Protein AF-A0A8T0G1U6-F1 (afdb_monomer)

Radius of gyration: 29.83 Å; Cα contacts (8 Å, |Δi|>4): 56; chains: 1; bounding box: 59×22×73 Å

Secondary structure (DSSP, 8-state):
--------HHHHHHHHHHTT----TT--HHHHHHHHHHSTT--HHHHHHHHHHHHHHHHHHHHHHHHHHHHHHHHHHHHHHHHHHHHHHHHHHHHHHTTS-----HHHHHHHHHHHHHHHHTT-

pLDDT: mean 72.01, std 13.54, range [44.84, 90.69]

Mean predicted aligned error: 16.25 Å

Organism: Argiope bruennichi (NCBI:txid94029)

Sequence (124 aa):
MAFSAKGFKSDLIALATEMGEEPKSDTAGKGLKSLIAGSQAYEEEFVKTLLGVIISTRKEEKQEKDSKLQMEARKRGMEFELEKKKIEEGMASFNASSAGGGQFPINLQCEIFKCMSEIRRQRM

Foldseek 3Di:
DFQDDDDDPVLLCVLCVVLVHHDDPPQDPRRSRVSQVPDPPNDNVVSNVSSVVSVVVVVVVVVVVVVVVVVVVVVVVVVVVVVVVVLVVVVVVVVVCVVPDDDDPPVVVVVSVVVVVVVVVVVD

Solvent-accessible surface area (backbone atoms only — not comparable to full-atom values): 7282 Å² total; per-residue (Å²): 124,83,60,84,79,91,72,55,64,68,52,47,42,54,46,27,44,74,72,73,40,87,66,59,91,83,56,49,66,69,54,45,34,51,52,47,46,66,40,93,83,61,43,73,68,57,53,52,51,51,45,50,48,55,57,47,52,57,50,49,56,52,50,50,54,52,52,49,54,51,50,52,52,50,50,56,53,51,52,52,53,53,52,50,47,53,49,51,51,54,48,51,54,46,62,67,40,64,84,52,92,73,88,73,65,69,67,63,58,52,51,54,54,52,51,54,51,53,57,56,60,76,74,112

Structure (mmCIF, N/CA/C/O backbone):
data_AF-A0A8T0G1U6-F1
#
_entry.id   AF-A0A8T0G1U6-F1
#
loop_
_atom_site.group_PDB
_atom_site.id
_atom_site.type_symbol
_atom_site.label_atom_id
_atom_site.label_alt_id
_atom_site.label_comp_id
_atom_site.label_asym_id
_atom_si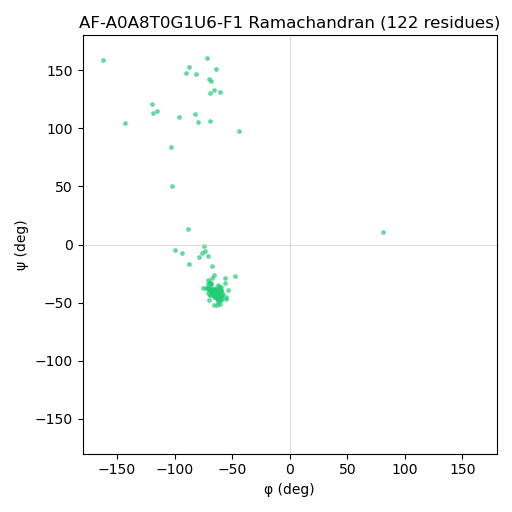te.label_entity_id
_atom_site.label_seq_id
_atom_site.pdbx_PDB_ins_code
_atom_site.Cartn_x
_atom_site.Cartn_y
_atom_site.Cartn_z
_atom_site.occupancy
_atom_site.B_iso_or_equiv
_atom_site.auth_seq_id
_atom_site.auth_comp_id
_atom_site.auth_asym_id
_atom_site.auth_atom_id
_atom_site.pdbx_PDB_model_num
ATOM 1 N N . MET A 1 1 ? -16.030 -3.444 22.684 1.00 63.12 1 MET A N 1
ATOM 2 C CA . MET A 1 1 ? -15.968 -4.186 21.403 1.00 63.12 1 MET A CA 1
ATOM 3 C C . MET A 1 1 ? -14.506 -4.448 21.065 1.00 63.12 1 MET A C 1
ATOM 5 O O . MET A 1 1 ? -13.670 -3.662 21.492 1.00 63.12 1 MET A O 1
ATOM 9 N N . ALA A 1 2 ? -14.173 -5.551 20.391 1.00 66.19 2 ALA A N 1
ATOM 10 C CA . ALA A 1 2 ? -12.783 -5.905 20.088 1.00 66.19 2 ALA A CA 1
ATOM 11 C C . ALA A 1 2 ? -12.562 -5.976 18.572 1.00 66.19 2 ALA A C 1
ATOM 13 O O . ALA A 1 2 ? -13.092 -6.858 17.905 1.00 66.19 2 ALA A O 1
ATOM 14 N N . PHE A 1 3 ? -11.760 -5.056 18.035 1.00 73.69 3 PHE A N 1
ATOM 15 C CA . PHE A 1 3 ? -11.411 -5.012 16.617 1.00 73.69 3 PHE A CA 1
ATOM 16 C C . PHE A 1 3 ? -10.308 -6.034 16.294 1.00 73.69 3 PHE A C 1
ATOM 18 O O . PHE A 1 3 ? -9.131 -5.847 16.624 1.00 73.69 3 PHE A O 1
ATOM 25 N N . SER A 1 4 ? -10.677 -7.144 15.646 1.00 70.19 4 SER A N 1
ATOM 26 C CA . SER A 1 4 ? -9.756 -8.231 15.286 1.00 70.19 4 SER A CA 1
ATOM 27 C C . SER A 1 4 ? -9.350 -8.205 13.808 1.00 70.19 4 SER A C 1
ATOM 29 O O . SER A 1 4 ? -9.418 -9.221 13.119 1.00 70.19 4 SER A O 1
ATOM 31 N N . ALA A 1 5 ? -8.906 -7.063 13.285 1.00 70.94 5 ALA A N 1
ATOM 32 C CA . ALA A 1 5 ? -8.427 -7.022 11.906 1.00 70.94 5 ALA A CA 1
ATOM 33 C C . ALA A 1 5 ? -6.975 -7.513 11.749 1.00 70.94 5 ALA A C 1
ATOM 35 O O . ALA A 1 5 ? -6.123 -7.331 12.634 1.00 70.94 5 ALA A O 1
ATOM 36 N N . LYS A 1 6 ? -6.698 -8.147 10.602 1.00 72.81 6 LYS A N 1
ATOM 37 C CA . LYS A 1 6 ? -5.360 -8.558 10.152 1.00 72.81 6 LYS A CA 1
ATOM 38 C C . LYS A 1 6 ? -4.804 -7.478 9.215 1.00 72.81 6 LYS A C 1
ATOM 40 O O . LYS A 1 6 ? -5.284 -7.335 8.100 1.00 72.81 6 LYS A O 1
ATOM 45 N N . GLY A 1 7 ? -3.796 -6.737 9.669 1.00 73.38 7 GLY A N 1
ATOM 46 C CA . GLY A 1 7 ? -3.108 -5.688 8.908 1.00 73.38 7 GLY A CA 1
ATOM 47 C C . GLY A 1 7 ? -1.760 -5.354 9.548 1.00 73.38 7 GLY A C 1
ATOM 48 O O . GLY A 1 7 ? -1.544 -5.669 10.724 1.00 73.38 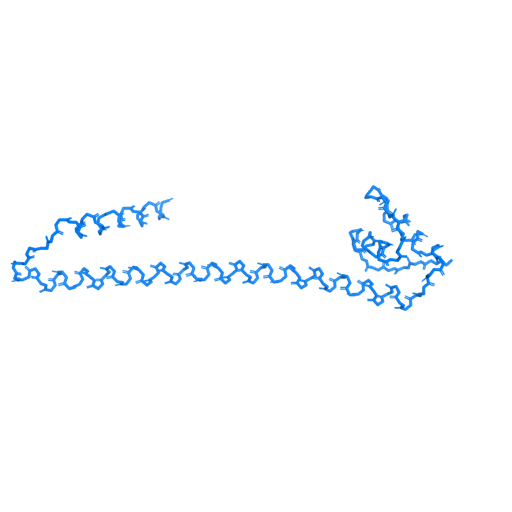7 GLY A O 1
ATOM 49 N N . PHE A 1 8 ? -0.836 -4.760 8.787 1.00 82.00 8 PHE A N 1
ATOM 50 C CA . PHE A 1 8 ? 0.442 -4.301 9.339 1.00 82.00 8 PHE A CA 1
ATOM 51 C C . PHE A 1 8 ? 0.237 -3.061 10.218 1.00 82.00 8 PHE A C 1
ATOM 53 O O . PHE A 1 8 ? -0.760 -2.353 10.087 1.00 82.00 8 PHE A O 1
ATOM 60 N N . LYS A 1 9 ? 1.196 -2.759 11.107 1.00 87.56 9 LYS A N 1
ATOM 61 C CA . LYS A 1 9 ? 1.140 -1.564 11.971 1.00 87.56 9 LYS A CA 1
ATOM 62 C C . LYS A 1 9 ? 0.926 -0.279 11.155 1.00 87.56 9 LYS A C 1
ATOM 64 O O . LYS A 1 9 ? 0.140 0.559 11.571 1.00 87.56 9 LYS A O 1
ATOM 69 N N . SER A 1 10 ? 1.566 -0.162 9.990 1.00 85.44 10 SER A N 1
ATOM 70 C CA . SER A 1 10 ? 1.376 0.960 9.061 1.00 85.44 10 SER A CA 1
ATOM 71 C C . SER A 1 10 ? -0.066 1.091 8.568 1.00 85.44 10 SER A C 1
ATOM 73 O O . SER A 1 10 ? -0.577 2.199 8.481 1.00 85.44 10 SER A O 1
ATOM 75 N N . ASP A 1 11 ? -0.729 -0.034 8.290 1.00 89.56 11 ASP A N 1
ATOM 76 C CA . ASP A 1 11 ? -2.100 -0.053 7.765 1.00 89.56 11 ASP A CA 1
ATOM 77 C C . ASP A 1 11 ? -3.091 0.369 8.847 1.00 89.56 11 ASP A C 1
ATOM 79 O O . ASP A 1 11 ? -4.047 1.079 8.573 1.00 89.56 11 ASP A O 1
ATOM 83 N N . LEU A 1 12 ? -2.835 -0.037 10.095 1.00 89.88 12 LEU A N 1
ATOM 84 C CA . LEU A 1 12 ? -3.635 0.369 11.249 1.00 89.88 12 LEU A CA 1
ATOM 85 C C . LEU A 1 12 ? -3.454 1.853 11.594 1.00 89.88 12 LEU A C 1
ATOM 87 O O . LEU A 1 12 ? -4.400 2.474 12.062 1.00 89.88 12 LEU A O 1
ATOM 91 N N . ILE A 1 13 ? -2.259 2.412 11.374 1.00 90.19 13 ILE A N 1
ATOM 92 C CA . ILE A 1 13 ? -2.012 3.855 11.511 1.00 90.19 13 ILE A CA 1
ATOM 93 C C . ILE A 1 13 ? -2.810 4.608 10.446 1.00 90.19 13 ILE A C 1
ATOM 95 O O . ILE A 1 13 ? -3.593 5.477 10.799 1.00 90.19 13 ILE A O 1
ATOM 99 N N . ALA A 1 14 ? -2.677 4.224 9.173 1.00 90.00 14 ALA A N 1
ATOM 100 C CA . ALA A 1 14 ? -3.421 4.848 8.079 1.00 90.00 14 ALA A CA 1
ATOM 101 C C . ALA A 1 14 ? -4.940 4.761 8.293 1.00 90.00 14 ALA A C 1
ATOM 103 O O . ALA A 1 14 ? -5.642 5.750 8.131 1.00 90.00 14 ALA A O 1
ATOM 104 N N . LEU A 1 15 ? -5.435 3.603 8.738 1.00 90.69 15 LEU A N 1
ATOM 105 C CA . LEU A 1 15 ? -6.848 3.398 9.043 1.00 90.69 15 LEU A CA 1
ATOM 106 C C . LEU A 1 15 ? -7.346 4.323 10.159 1.00 90.69 15 LEU A C 1
ATOM 108 O O . LEU A 1 15 ? -8.426 4.886 10.041 1.00 90.69 15 LEU A O 1
ATOM 112 N N . ALA A 1 16 ? -6.580 4.479 11.241 1.00 89.81 16 ALA A N 1
ATOM 113 C CA . ALA A 1 16 ? -6.940 5.394 12.320 1.00 89.81 16 ALA A CA 1
ATOM 114 C C . ALA A 1 16 ? -6.917 6.861 11.850 1.00 89.81 16 ALA A C 1
ATOM 116 O O . ALA A 1 16 ? -7.849 7.594 12.160 1.00 89.81 16 ALA A O 1
ATOM 117 N N . THR A 1 17 ? -5.931 7.254 11.039 1.00 89.88 17 THR A N 1
ATOM 118 C CA . THR A 1 17 ? -5.887 8.584 10.409 1.00 89.88 17 THR A CA 1
ATOM 119 C C . THR A 1 17 ? -7.105 8.851 9.526 1.00 89.88 17 THR A C 1
ATOM 121 O O . THR A 1 17 ? -7.707 9.914 9.628 1.00 89.88 17 THR A O 1
ATOM 124 N N . GLU A 1 18 ? -7.516 7.882 8.710 1.00 88.94 18 GLU A N 1
ATOM 125 C CA . GLU A 1 18 ? -8.691 8.004 7.837 1.00 88.94 18 GLU A CA 1
ATOM 126 C C . GLU A 1 18 ? -10.008 8.080 8.630 1.00 88.94 18 GLU A C 1
ATOM 128 O O . GLU A 1 18 ? -10.962 8.730 8.217 1.00 88.94 18 GLU A O 1
ATOM 133 N N . MET A 1 19 ? -10.047 7.462 9.814 1.00 87.06 19 MET A N 1
ATOM 134 C CA . MET A 1 19 ? -11.163 7.573 10.762 1.00 87.06 19 MET A CA 1
ATOM 135 C C . MET A 1 19 ? -11.201 8.925 11.500 1.00 87.06 19 MET A C 1
ATOM 137 O O . MET A 1 19 ? -12.097 9.145 12.313 1.00 87.06 19 MET A O 1
ATOM 141 N N . GLY A 1 20 ? -10.241 9.822 11.248 1.00 84.56 20 GLY A N 1
ATOM 142 C CA . GLY A 1 20 ? -10.124 11.115 11.928 1.00 84.56 20 GLY A CA 1
ATOM 143 C C . GLY A 1 20 ? -9.449 11.045 13.300 1.00 84.56 20 GLY A C 1
ATOM 144 O O . GLY A 1 20 ? -9.464 12.026 14.039 1.00 84.56 20 GLY A O 1
ATOM 145 N N . GLU A 1 21 ? -8.850 9.908 13.650 1.00 85.75 21 GLU A N 1
ATOM 146 C CA . GLU A 1 21 ? -8.031 9.769 14.850 1.00 85.75 21 GLU A CA 1
ATOM 147 C C . GLU A 1 21 ? -6.567 10.101 14.522 1.00 85.75 21 GLU A C 1
ATOM 149 O O . GLU A 1 21 ? -6.076 9.796 13.437 1.00 85.75 21 GLU A O 1
ATOM 154 N N . GLU A 1 22 ? -5.816 10.663 15.468 1.00 83.19 22 GLU A N 1
ATOM 155 C CA . GLU A 1 22 ? -4.381 10.936 15.292 1.00 83.19 22 GLU A CA 1
ATOM 156 C C . GLU A 1 22 ? -3.523 9.893 16.035 1.00 83.19 22 GLU A C 1
ATOM 158 O O . GLU A 1 22 ? -3.086 10.112 17.173 1.00 83.19 22 GLU A O 1
ATOM 163 N N . PRO A 1 23 ? -3.255 8.714 15.437 1.00 82.38 23 PRO A N 1
ATOM 164 C CA . PRO A 1 23 ? -2.381 7.723 16.042 1.00 82.38 23 PRO A CA 1
ATOM 165 C C . PRO A 1 23 ? -0.929 8.211 16.048 1.00 82.38 23 PRO A C 1
ATOM 167 O O . PRO A 1 23 ? -0.350 8.547 15.016 1.00 82.38 23 PRO A O 1
ATOM 170 N N . LYS A 1 24 ? -0.267 8.138 17.205 1.00 81.88 24 LYS A N 1
ATOM 171 C CA . LYS A 1 24 ? 1.189 8.339 17.264 1.00 81.88 24 LYS A CA 1
ATOM 172 C C . LYS A 1 24 ? 1.902 7.173 16.580 1.00 81.88 24 LYS A C 1
ATOM 174 O O . LYS A 1 24 ? 1.535 6.015 16.805 1.00 81.88 24 LYS A O 1
ATOM 179 N N . SER A 1 25 ? 2.971 7.452 15.837 1.00 77.19 25 SER A N 1
ATOM 180 C CA . SER A 1 25 ? 3.817 6.441 15.177 1.00 77.19 25 SER A CA 1
ATOM 181 C C . SER A 1 25 ? 4.392 5.403 16.150 1.00 77.19 25 SER A C 1
ATOM 183 O O . SER A 1 25 ? 4.588 4.242 15.784 1.00 77.19 25 SER A O 1
ATOM 185 N N . ASP A 1 26 ? 4.596 5.780 17.414 1.00 83.44 26 ASP A N 1
ATOM 186 C CA . ASP A 1 26 ? 5.086 4.896 18.479 1.00 83.44 26 ASP A CA 1
ATOM 187 C C . ASP A 1 26 ? 4.016 3.973 19.077 1.00 83.44 26 ASP A C 1
ATOM 189 O O . ASP A 1 26 ? 4.342 3.009 19.770 1.00 83.44 26 ASP A O 1
ATOM 193 N N . THR A 1 27 ? 2.736 4.190 18.766 1.00 84.56 27 THR A N 1
ATOM 194 C CA . THR A 1 27 ? 1.638 3.409 19.347 1.00 84.56 27 THR A CA 1
ATOM 195 C C . THR A 1 27 ? 1.786 1.925 19.005 1.00 84.56 27 THR A C 1
ATOM 197 O O . THR A 1 27 ? 2.021 1.537 17.855 1.00 84.56 27 THR A O 1
ATOM 200 N N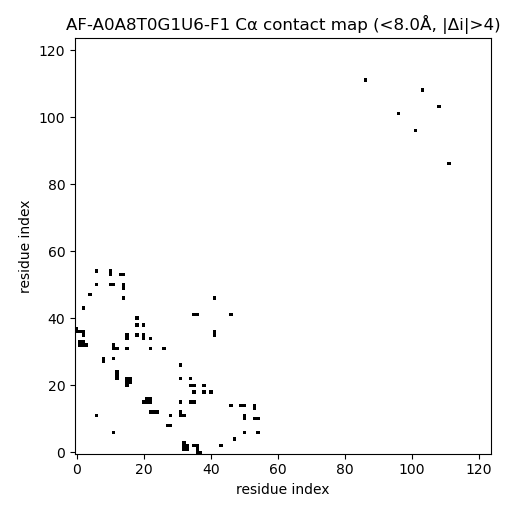 . ALA A 1 28 ? 1.669 1.057 20.011 1.00 86.50 28 ALA A N 1
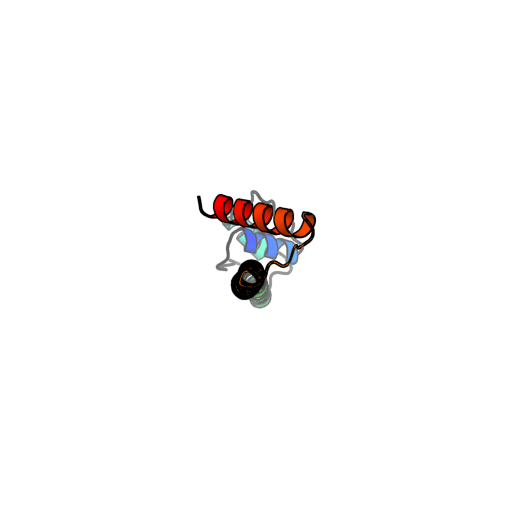ATOM 201 C CA . ALA A 1 28 ? 1.718 -0.385 19.803 1.00 86.50 28 ALA A CA 1
ATOM 202 C C . ALA A 1 28 ? 0.532 -0.856 18.945 1.00 86.50 28 ALA A C 1
ATOM 204 O O . ALA A 1 28 ? -0.565 -0.308 19.037 1.00 86.50 28 ALA A O 1
ATOM 205 N N . GLY A 1 29 ? 0.700 -1.940 18.180 1.00 84.19 29 GLY A N 1
ATOM 206 C CA . GLY A 1 29 ? -0.379 -2.477 17.335 1.00 84.19 29 GLY A CA 1
ATOM 207 C C . GLY A 1 29 ? -1.664 -2.808 18.108 1.00 84.19 29 GLY A C 1
ATOM 208 O O . GLY A 1 29 ? -2.759 -2.622 17.589 1.00 84.19 29 GLY A O 1
ATOM 209 N N . LYS A 1 30 ? -1.545 -3.235 19.373 1.00 85.06 30 LYS A N 1
ATOM 210 C CA . LYS A 1 30 ? -2.699 -3.418 20.270 1.00 85.06 30 LYS A CA 1
ATOM 211 C C . LYS A 1 30 ? -3.383 -2.089 20.614 1.00 85.06 30 LYS A C 1
ATOM 213 O O . LYS A 1 30 ? -4.603 -2.030 20.587 1.00 85.06 30 LYS A O 1
ATOM 218 N N . GLY A 1 31 ? -2.606 -1.038 20.880 1.00 87.81 31 GLY A N 1
ATOM 219 C CA . GLY A 1 31 ? -3.124 0.301 21.173 1.00 87.81 31 GLY A CA 1
ATOM 220 C C . GLY A 1 31 ? -3.872 0.910 19.989 1.00 87.81 31 GLY A C 1
ATOM 221 O O . GLY A 1 31 ? -4.952 1.448 20.178 1.00 87.81 31 GLY A O 1
ATOM 222 N N . LEU A 1 32 ? -3.365 0.725 18.764 1.00 89.19 32 LEU A N 1
ATOM 223 C CA . LEU A 1 32 ? -4.053 1.158 17.540 1.00 89.19 32 LEU A CA 1
ATOM 224 C C . LEU A 1 32 ? -5.410 0.466 17.367 1.00 89.19 32 LEU A C 1
ATOM 226 O O . LEU A 1 32 ? -6.401 1.110 17.048 1.00 89.19 32 LEU A O 1
ATOM 230 N N . LYS A 1 33 ? -5.479 -0.846 17.627 1.00 88.25 33 LYS A N 1
ATOM 231 C CA . LYS A 1 33 ? -6.746 -1.591 17.561 1.00 88.25 33 LYS A CA 1
ATOM 232 C C . LYS A 1 33 ? -7.755 -1.111 18.599 1.00 88.25 33 LYS A C 1
ATOM 234 O O . LYS A 1 33 ? -8.937 -1.032 18.286 1.00 88.25 33 LYS A O 1
ATOM 239 N N . SER A 1 34 ? -7.291 -0.790 19.805 1.00 88.38 34 SER A N 1
ATOM 240 C CA . SER A 1 34 ? -8.141 -0.219 20.851 1.00 88.38 34 SER A CA 1
ATOM 241 C C . SER A 1 34 ? -8.622 1.190 20.505 1.00 88.38 34 SER A C 1
ATOM 243 O O . SER A 1 34 ? -9.773 1.499 20.781 1.00 88.38 34 SER A O 1
ATOM 245 N N . LEU A 1 35 ? -7.772 2.012 19.881 1.00 89.12 35 LEU A N 1
ATOM 246 C CA . LEU A 1 35 ? -8.118 3.357 19.413 1.00 89.12 35 LEU A CA 1
ATOM 247 C C . LEU A 1 35 ? -9.248 3.295 18.376 1.00 89.12 35 LEU A C 1
ATOM 249 O O . LEU A 1 35 ? -10.292 3.905 18.558 1.00 89.12 35 LEU A O 1
ATOM 253 N N . ILE A 1 36 ? -9.079 2.457 17.349 1.00 88.81 36 ILE A N 1
ATOM 254 C CA . ILE A 1 36 ? -10.075 2.260 16.288 1.00 88.81 36 ILE A CA 1
ATOM 255 C C . ILE A 1 36 ? -11.392 1.729 16.868 1.00 88.81 36 ILE A C 1
ATOM 257 O O . ILE A 1 36 ? -12.452 2.266 16.571 1.00 88.81 36 ILE A O 1
ATOM 261 N N . ALA A 1 37 ? -11.333 0.705 17.728 1.00 87.25 37 ALA A N 1
ATOM 262 C CA . ALA A 1 37 ? -12.520 0.112 18.351 1.00 87.25 37 ALA A CA 1
ATOM 263 C C . ALA A 1 37 ? -13.235 1.038 19.351 1.00 87.25 37 ALA A C 1
ATOM 265 O O . ALA A 1 37 ? -14.371 0.756 19.731 1.00 87.25 37 ALA A O 1
ATOM 266 N N . GLY A 1 38 ? -12.544 2.073 19.835 1.00 86.19 38 GLY A N 1
ATOM 267 C CA . GLY A 1 38 ? -13.074 3.075 20.755 1.00 86.19 38 GLY A CA 1
ATOM 268 C C . GLY A 1 38 ? -13.629 4.318 20.062 1.00 86.19 38 GLY A C 1
ATOM 269 O O . GLY A 1 38 ? -14.216 5.155 20.743 1.00 86.19 38 GLY A O 1
ATOM 270 N N . SER A 1 39 ? -13.457 4.444 18.743 1.00 85.56 39 SER A N 1
ATOM 271 C CA . SER A 1 39 ? -13.939 5.598 17.988 1.00 85.56 39 SER A CA 1
ATOM 272 C C . SER A 1 39 ? -15.465 5.597 17.891 1.00 85.56 39 SER A C 1
ATOM 274 O O . SER A 1 39 ? -16.097 4.555 17.713 1.00 85.56 39 SER A O 1
ATOM 276 N N . GLN A 1 40 ? -16.074 6.780 17.971 1.00 82.50 40 GLN A N 1
ATOM 277 C CA . GLN A 1 40 ? -17.528 6.937 17.866 1.00 82.50 40 GLN A CA 1
ATOM 278 C C . GLN A 1 40 ? -18.055 6.559 16.471 1.00 82.50 40 GLN A C 1
ATOM 280 O O . GLN A 1 40 ? -19.202 6.141 16.340 1.00 82.50 40 GLN A O 1
ATOM 285 N N . ALA A 1 41 ? -17.206 6.668 15.447 1.00 80.38 41 ALA A N 1
ATOM 286 C CA . ALA A 1 41 ? -17.503 6.284 14.069 1.00 80.38 41 ALA A CA 1
ATOM 287 C C . ALA A 1 41 ? -17.177 4.805 13.768 1.00 80.38 41 ALA A C 1
ATOM 289 O O . ALA A 1 41 ? -17.108 4.408 12.606 1.00 80.38 41 ALA A O 1
ATOM 290 N N . TYR A 1 42 ? -16.933 3.979 14.792 1.00 84.88 42 TYR A N 1
ATOM 291 C CA . TYR A 1 42 ? -16.588 2.575 14.595 1.00 84.88 42 TYR A CA 1
ATOM 292 C C . TYR A 1 42 ? -17.781 1.767 14.068 1.00 84.88 42 TYR A C 1
ATOM 294 O O . TYR A 1 42 ? -18.691 1.398 14.812 1.00 84.88 42 TYR A O 1
ATOM 302 N N . GLU A 1 43 ? -17.722 1.421 12.785 1.00 86.06 43 GLU A N 1
ATOM 303 C CA . GLU A 1 43 ? -18.606 0.454 12.142 1.00 86.06 43 GLU A CA 1
ATOM 304 C C . GLU A 1 43 ? -17.773 -0.699 11.574 1.00 86.06 43 GLU A C 1
ATOM 306 O O . GLU A 1 43 ? -16.879 -0.506 10.753 1.00 86.06 43 GLU A O 1
ATOM 311 N N . GLU A 1 44 ? -18.047 -1.925 12.017 1.00 84.62 44 GLU A N 1
ATOM 312 C CA . GLU A 1 44 ? -17.164 -3.066 11.760 1.00 84.62 44 GLU A CA 1
ATOM 313 C C . GLU A 1 44 ? -16.957 -3.351 10.262 1.00 84.62 44 GLU A C 1
ATOM 315 O O . GLU A 1 44 ? -15.826 -3.574 9.825 1.00 84.62 44 GLU A O 1
ATOM 320 N N . GLU A 1 45 ? -18.027 -3.314 9.470 1.00 85.12 45 GLU A N 1
ATOM 321 C CA . GLU A 1 45 ? -17.971 -3.590 8.031 1.00 85.12 45 GLU A CA 1
ATOM 322 C C . GLU A 1 45 ? -17.301 -2.452 7.257 1.00 85.12 45 GLU A C 1
ATOM 324 O O . GLU A 1 45 ? -16.497 -2.705 6.355 1.00 85.12 45 GLU A O 1
ATOM 329 N N . PHE A 1 46 ? -17.540 -1.204 7.663 1.00 86.38 46 PHE A N 1
ATOM 330 C CA . PHE A 1 46 ? -16.858 -0.042 7.103 1.00 86.38 46 PHE A CA 1
ATOM 331 C C . PHE A 1 46 ? -15.352 -0.109 7.371 1.00 86.38 46 PHE A C 1
ATOM 333 O O . PHE A 1 46 ? -14.549 -0.028 6.444 1.00 86.38 46 PHE A O 1
ATOM 340 N N . VAL A 1 47 ? -14.955 -0.366 8.618 1.00 88.12 47 VAL A N 1
ATOM 341 C CA . VAL A 1 47 ? -13.546 -0.434 9.026 1.00 88.12 47 VAL A CA 1
ATOM 342 C C . VAL A 1 47 ? -12.823 -1.605 8.349 1.00 88.12 47 VAL A C 1
ATOM 344 O O . VAL A 1 47 ? -11.677 -1.458 7.916 1.00 88.12 47 VAL A O 1
ATOM 347 N N . LYS A 1 48 ? -13.471 -2.771 8.211 1.00 87.94 48 LYS A N 1
ATOM 348 C CA . LYS A 1 48 ? -12.919 -3.905 7.447 1.00 87.94 48 LYS A CA 1
ATOM 349 C C . LYS A 1 48 ? -12.731 -3.553 5.974 1.00 87.94 48 LYS A C 1
ATOM 351 O O . LYS A 1 48 ? -11.676 -3.856 5.416 1.00 87.94 48 LYS A O 1
ATOM 356 N N . THR A 1 49 ? -13.733 -2.923 5.363 1.00 88.44 49 THR A N 1
ATOM 357 C CA . THR A 1 49 ? -13.693 -2.512 3.953 1.00 88.44 49 THR A CA 1
ATOM 358 C C . THR A 1 49 ? -12.577 -1.500 3.724 1.00 88.44 49 THR A C 1
ATOM 360 O O . THR A 1 49 ? -11.737 -1.696 2.848 1.00 88.44 49 THR A O 1
ATOM 363 N N . LEU A 1 50 ? -12.497 -0.477 4.574 1.00 90.06 50 LEU A N 1
ATOM 364 C CA . LEU A 1 50 ? -11.495 0.578 4.503 1.00 90.06 50 LEU A CA 1
ATOM 365 C C . LEU A 1 50 ? -10.074 0.033 4.683 1.00 90.06 50 LEU A C 1
ATOM 367 O O . LEU A 1 50 ? -9.177 0.356 3.906 1.00 90.06 50 LEU A O 1
ATOM 371 N N . LEU A 1 51 ? -9.869 -0.883 5.635 1.00 90.38 51 LEU A N 1
ATOM 372 C CA . LEU A 1 51 ? -8.583 -1.563 5.787 1.00 90.38 51 LEU A CA 1
ATOM 373 C C . LEU A 1 51 ? -8.223 -2.395 4.548 1.00 90.38 51 LEU A C 1
ATOM 375 O O . LEU A 1 51 ? -7.057 -2.448 4.154 1.00 90.38 51 LEU A O 1
ATOM 379 N N . GLY A 1 52 ? -9.214 -3.044 3.932 1.00 87.88 52 GLY A N 1
ATOM 380 C CA . GLY A 1 52 ? -9.047 -3.779 2.680 1.00 87.88 52 GLY A CA 1
ATOM 381 C C . GLY A 1 52 ? -8.571 -2.882 1.538 1.00 87.88 52 GLY A C 1
ATOM 382 O O . GLY A 1 52 ? -7.643 -3.261 0.818 1.00 87.88 52 GLY A O 1
ATOM 383 N N . VAL A 1 53 ? -9.140 -1.679 1.421 1.00 88.69 53 VAL A N 1
ATOM 384 C CA . VAL A 1 53 ? -8.717 -0.661 0.447 1.00 88.69 53 VAL A CA 1
ATOM 385 C C . VAL A 1 53 ? -7.279 -0.227 0.722 1.00 88.69 53 VAL A C 1
ATOM 387 O O . VAL A 1 53 ? -6.439 -0.376 -0.158 1.00 88.69 53 VAL A O 1
ATOM 390 N N . ILE A 1 54 ? -6.946 0.173 1.955 1.00 89.00 54 ILE A N 1
ATOM 391 C CA . ILE A 1 54 ? -5.587 0.603 2.343 1.00 89.00 54 ILE A CA 1
ATOM 392 C C . ILE A 1 54 ? -4.539 -0.474 2.019 1.00 89.00 54 ILE A C 1
ATOM 394 O O . ILE A 1 54 ? -3.475 -0.195 1.458 1.00 89.00 54 ILE A O 1
ATOM 398 N N . ILE A 1 55 ? -4.837 -1.738 2.343 1.00 88.81 55 ILE A N 1
ATOM 399 C CA . ILE A 1 55 ? -3.945 -2.863 2.043 1.00 88.81 55 ILE A CA 1
ATOM 400 C C . ILE A 1 55 ? -3.778 -3.049 0.531 1.00 88.81 55 ILE A C 1
ATOM 402 O O . ILE A 1 55 ? -2.667 -3.370 0.095 1.00 88.81 55 ILE A O 1
ATOM 406 N N . SER A 1 56 ? -4.853 -2.884 -0.241 1.00 86.19 56 SER A N 1
ATOM 407 C CA . SER A 1 56 ? -4.859 -3.050 -1.699 1.00 86.19 56 SER A CA 1
ATOM 408 C C . SER A 1 56 ? -4.087 -1.931 -2.389 1.00 86.19 56 SER A C 1
ATOM 410 O O . SER A 1 56 ? -3.165 -2.232 -3.141 1.00 86.19 56 SER A O 1
ATOM 412 N N . THR A 1 57 ? -4.336 -0.670 -2.029 1.00 82.25 57 THR A N 1
ATOM 413 C CA . THR A 1 57 ? -3.606 0.496 -2.546 1.00 82.25 57 THR A CA 1
ATOM 414 C C . THR A 1 57 ? -2.103 0.356 -2.320 1.00 82.25 57 THR A C 1
ATOM 416 O O . THR A 1 57 ? -1.320 0.479 -3.255 1.00 82.25 57 THR A O 1
ATOM 419 N N . ARG A 1 58 ? -1.670 -0.032 -1.112 1.00 78.12 58 ARG A N 1
ATOM 420 C CA . ARG A 1 58 ? -0.240 -0.261 -0.838 1.00 78.12 58 ARG A CA 1
ATOM 421 C C . ARG A 1 58 ? 0.354 -1.397 -1.688 1.00 78.12 58 ARG A C 1
ATOM 423 O O . ARG A 1 58 ? 1.538 -1.365 -2.029 1.00 78.12 58 ARG A O 1
ATOM 430 N N . LYS A 1 59 ? -0.421 -2.447 -1.984 1.00 74.25 59 LYS A N 1
ATOM 431 C CA . LYS A 1 59 ? 0.037 -3.541 -2.861 1.00 74.25 59 LYS A CA 1
ATOM 432 C C . LYS A 1 59 ? 0.169 -3.069 -4.309 1.00 74.25 59 LYS A C 1
ATOM 434 O O . LYS A 1 59 ? 1.186 -3.375 -4.928 1.00 74.25 59 LYS A O 1
ATOM 439 N N . GLU A 1 60 ? -0.803 -2.312 -4.807 1.00 69.44 60 GLU A N 1
ATOM 440 C CA . GLU A 1 60 ? -0.787 -1.734 -6.154 1.00 69.44 60 GLU A CA 1
ATOM 441 C C . GLU A 1 60 ? 0.364 -0.744 -6.335 1.00 69.44 60 GLU A C 1
ATOM 443 O O . GLU A 1 60 ? 1.140 -0.898 -7.271 1.00 69.44 60 GLU A O 1
ATOM 448 N N . GLU A 1 61 ? 0.589 0.179 -5.394 1.00 64.31 61 GLU A N 1
ATOM 449 C CA . GLU A 1 61 ? 1.714 1.125 -5.462 1.00 64.31 61 GLU A CA 1
ATOM 450 C C . GLU A 1 61 ? 3.078 0.422 -5.507 1.00 64.31 61 GLU A C 1
ATOM 452 O O . GLU A 1 61 ? 4.016 0.871 -6.175 1.00 64.31 61 GLU A O 1
ATOM 457 N N . LYS A 1 62 ? 3.217 -0.696 -4.783 1.00 59.94 62 LYS A N 1
ATOM 458 C CA . LYS A 1 62 ? 4.446 -1.493 -4.807 1.00 59.94 62 LYS A CA 1
ATOM 459 C C . LYS A 1 62 ? 4.634 -2.180 -6.159 1.00 59.94 62 LYS A C 1
ATOM 461 O O . LYS A 1 62 ? 5.755 -2.226 -6.659 1.00 59.94 62 LYS A O 1
ATOM 466 N N . GLN A 1 63 ? 3.558 -2.695 -6.743 1.00 62.47 63 GLN A N 1
ATOM 467 C CA . GLN A 1 63 ? 3.586 -3.350 -8.046 1.00 62.47 63 GLN A CA 1
ATOM 468 C C . GLN A 1 63 ? 3.826 -2.352 -9.184 1.00 62.47 63 GLN A C 1
ATOM 470 O O . GLN A 1 63 ? 4.580 -2.647 -10.108 1.00 62.47 63 GLN A O 1
ATOM 475 N N . GLU A 1 64 ? 3.252 -1.154 -9.101 1.00 62.38 64 GLU A N 1
ATOM 476 C CA . GLU A 1 64 ? 3.459 -0.098 -10.087 1.00 62.38 64 GLU A CA 1
ATOM 477 C C . GLU A 1 64 ? 4.911 0.389 -10.078 1.00 62.38 64 GLU A C 1
ATOM 479 O O . GLU A 1 64 ? 5.531 0.483 -11.136 1.00 62.38 64 GLU A O 1
ATOM 484 N N . LYS A 1 65 ? 5.502 0.616 -8.895 1.00 61.75 65 LYS A N 1
ATOM 485 C CA . LYS A 1 65 ? 6.928 0.972 -8.778 1.00 61.75 65 LYS A CA 1
ATOM 486 C C . LYS A 1 65 ? 7.843 -0.103 -9.361 1.00 61.75 65 LYS A C 1
ATOM 488 O O . LYS A 1 65 ? 8.773 0.232 -10.091 1.00 61.75 65 LYS A O 1
ATOM 493 N N . ASP A 1 66 ? 7.566 -1.374 -9.081 1.00 64.12 66 ASP A N 1
ATOM 494 C CA . ASP A 1 66 ? 8.349 -2.495 -9.610 1.00 64.12 66 ASP A CA 1
ATOM 495 C C . ASP A 1 66 ? 8.214 -2.610 -11.140 1.00 64.12 66 ASP A C 1
ATOM 497 O O . AS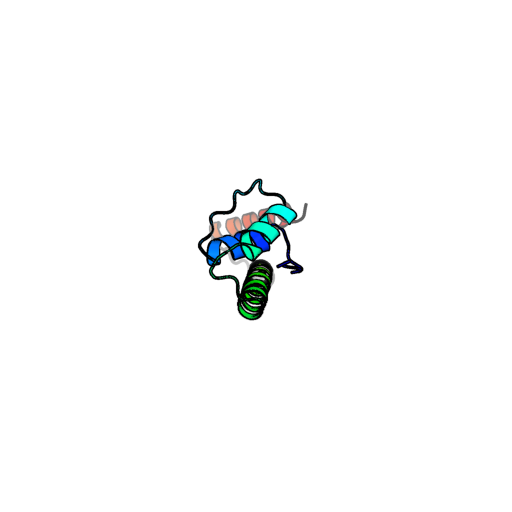P A 1 66 ? 9.208 -2.708 -11.861 1.00 64.12 66 ASP A O 1
ATOM 501 N N . SER A 1 67 ? 6.992 -2.461 -11.662 1.00 65.12 67 SER A N 1
ATOM 502 C CA . SER A 1 67 ? 6.728 -2.456 -13.103 1.00 65.12 67 SER A CA 1
ATOM 503 C C . SER A 1 67 ? 7.391 -1.276 -13.814 1.00 65.12 67 SER A C 1
ATOM 505 O O . SER A 1 67 ? 7.866 -1.424 -14.941 1.00 65.12 67 SER A O 1
ATOM 507 N N . LYS A 1 68 ? 7.430 -0.099 -13.184 1.00 66.50 68 LYS A N 1
ATOM 508 C CA . LYS A 1 68 ? 8.052 1.103 -13.750 1.00 66.50 68 LYS A CA 1
ATOM 509 C C . LYS A 1 68 ? 9.570 0.951 -13.812 1.00 66.50 68 LYS A C 1
ATOM 511 O O . LYS A 1 68 ? 10.153 1.196 -14.864 1.00 66.50 68 LYS A O 1
ATOM 516 N N . LEU A 1 69 ? 10.183 0.429 -12.747 1.00 68.56 69 LEU A N 1
ATOM 517 C CA . LEU A 1 69 ? 11.606 0.076 -12.723 1.00 68.56 69 LEU A CA 1
ATOM 518 C C . LEU A 1 69 ? 11.948 -0.981 -13.780 1.00 68.56 69 LEU A C 1
ATOM 520 O O . LEU A 1 69 ? 12.944 -0.848 -14.490 1.00 68.56 69 LEU A O 1
ATOM 524 N N . GLN A 1 70 ? 11.109 -2.006 -13.942 1.00 67.00 70 GLN A N 1
ATOM 525 C CA . GLN A 1 70 ? 11.318 -3.035 -14.960 1.00 67.00 70 GLN A CA 1
ATOM 526 C C . GLN A 1 70 ? 11.177 -2.476 -16.386 1.00 67.00 70 GLN A C 1
ATOM 528 O O . GLN A 1 70 ? 11.953 -2.839 -17.273 1.00 67.00 70 GLN A O 1
ATOM 533 N N . MET A 1 71 ? 10.216 -1.578 -16.622 1.00 68.69 71 MET A N 1
ATOM 534 C CA . MET A 1 71 ? 10.035 -0.923 -17.918 1.00 68.69 71 MET A CA 1
ATOM 535 C C . MET A 1 71 ? 11.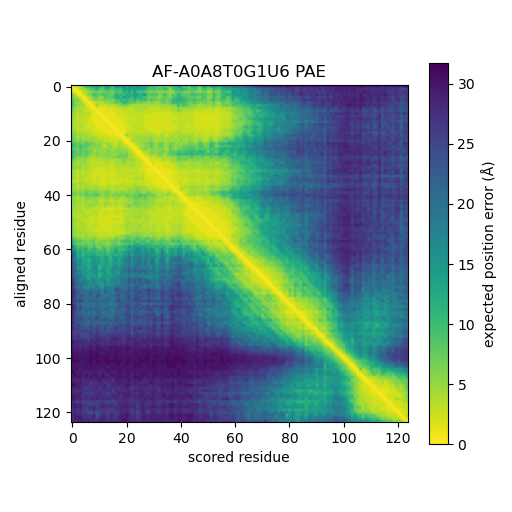206 0.014 -18.245 1.00 68.69 71 MET A C 1
ATOM 537 O O . MET A 1 71 ? 11.690 0.007 -19.377 1.00 68.69 71 MET A O 1
ATOM 541 N N . GLU A 1 72 ? 11.702 0.775 -17.267 1.00 68.62 72 GLU A N 1
ATOM 542 C CA . GLU A 1 72 ? 12.895 1.615 -17.419 1.00 68.62 72 GLU A CA 1
ATOM 543 C C . GLU A 1 72 ? 14.152 0.779 -17.685 1.00 68.62 72 GLU A C 1
ATOM 545 O O . GLU A 1 72 ? 14.921 1.103 -18.590 1.00 68.62 72 GLU A O 1
ATOM 550 N N . ALA A 1 73 ? 14.331 -0.341 -16.978 1.00 69.19 73 ALA A N 1
ATOM 551 C CA . ALA A 1 73 ? 15.431 -1.269 -17.225 1.00 69.19 73 ALA A CA 1
ATOM 552 C C . ALA A 1 73 ? 15.365 -1.877 -18.639 1.00 69.19 73 ALA A C 1
ATOM 554 O O . ALA A 1 73 ? 16.380 -1.946 -19.334 1.00 69.19 73 ALA A O 1
ATOM 555 N N . ARG A 1 74 ? 14.167 -2.257 -19.110 1.00 66.00 74 ARG A N 1
ATOM 556 C CA . ARG A 1 74 ? 13.963 -2.752 -20.483 1.00 66.00 74 ARG A CA 1
ATOM 557 C C . ARG A 1 74 ? 14.220 -1.681 -21.541 1.00 66.00 74 ARG A C 1
ATOM 559 O O . ARG A 1 74 ? 14.840 -1.993 -22.554 1.00 66.00 74 ARG A O 1
ATOM 566 N N . LYS A 1 75 ? 13.780 -0.436 -21.322 1.00 67.06 75 LYS A N 1
ATOM 567 C CA . LYS A 1 75 ? 14.079 0.681 -22.234 1.00 67.06 75 LYS A CA 1
ATOM 568 C C . LYS A 1 75 ? 15.583 0.907 -22.365 1.00 67.06 75 LYS A C 1
ATOM 570 O O . LYS A 1 75 ? 16.075 0.928 -23.488 1.00 67.06 75 LYS A O 1
ATOM 575 N N . ARG A 1 76 ? 16.311 0.962 -21.243 1.00 60.91 76 ARG A N 1
ATOM 576 C CA . ARG A 1 76 ? 17.778 1.104 -21.258 1.00 60.91 76 ARG A CA 1
ATOM 577 C C . ARG A 1 76 ? 18.470 -0.053 -21.986 1.00 60.91 76 ARG A C 1
ATOM 579 O O . ARG A 1 76 ? 19.420 0.177 -22.725 1.00 60.91 76 ARG A O 1
ATOM 586 N N . GLY A 1 77 ? 17.981 -1.284 -21.820 1.00 64.62 77 GLY A N 1
ATOM 587 C CA . GLY A 1 77 ? 18.508 -2.447 -22.544 1.00 64.62 77 GLY A CA 1
ATOM 588 C C . GLY A 1 77 ? 18.301 -2.366 -24.061 1.00 64.62 77 GLY A C 1
ATOM 589 O O . GLY A 1 77 ? 19.216 -2.669 -24.824 1.00 64.62 77 GLY A O 1
ATOM 590 N N . MET A 1 78 ? 17.123 -1.913 -24.507 1.00 66.12 78 MET A N 1
ATOM 591 C CA . MET A 1 78 ? 16.822 -1.765 -25.936 1.00 66.12 78 MET A CA 1
ATOM 592 C C . MET A 1 78 ? 17.611 -0.628 -26.596 1.00 66.12 78 MET A C 1
ATOM 594 O O . MET A 1 78 ? 18.071 -0.799 -27.722 1.00 66.12 78 MET A O 1
ATOM 598 N N . GLU A 1 79 ? 17.806 0.504 -25.914 1.00 65.44 79 GLU A N 1
ATOM 599 C CA . GLU A 1 79 ? 18.637 1.605 -26.428 1.00 65.44 79 GLU A CA 1
ATOM 600 C C . GLU A 1 79 ? 20.088 1.159 -26.636 1.00 65.44 79 GLU A C 1
ATOM 602 O O . GLU A 1 79 ? 20.661 1.398 -27.699 1.00 65.44 79 GLU A O 1
ATOM 607 N N . PHE A 1 80 ? 20.643 0.415 -25.677 1.00 62.06 80 PHE A N 1
ATOM 608 C CA . PHE A 1 80 ? 22.004 -0.103 -25.773 1.00 62.06 80 PHE A CA 1
ATOM 609 C C . PHE A 1 80 ? 22.191 -1.090 -26.936 1.00 62.06 80 PHE A C 1
ATOM 611 O O . PHE A 1 80 ? 23.175 -1.004 -27.671 1.00 62.06 80 PHE A O 1
ATOM 618 N N . GLU A 1 81 ? 21.253 -2.020 -27.149 1.00 67.94 81 GLU A N 1
ATOM 619 C CA . GLU A 1 81 ? 21.339 -2.942 -28.290 1.00 67.94 81 GLU A CA 1
ATOM 620 C C . GLU A 1 81 ? 21.213 -2.232 -29.640 1.00 67.94 81 GLU A C 1
ATOM 622 O O . GLU A 1 81 ? 21.888 -2.605 -30.603 1.00 67.94 81 GLU A O 1
ATOM 627 N N . LEU A 1 82 ? 20.349 -1.220 -29.728 1.00 69.31 82 LEU A N 1
ATOM 628 C CA . LEU A 1 82 ? 20.108 -0.492 -30.969 1.00 69.31 82 LEU A CA 1
ATOM 629 C C . LEU A 1 82 ? 21.308 0.396 -31.325 1.00 69.31 82 LEU A C 1
ATOM 631 O O . LEU A 1 82 ? 21.699 0.468 -32.490 1.00 69.31 82 LEU A O 1
ATOM 635 N N . GLU A 1 83 ? 21.946 1.006 -30.327 1.00 66.81 83 GLU A N 1
ATOM 636 C CA . GLU A 1 83 ? 23.191 1.756 -30.499 1.00 66.81 83 GLU A CA 1
ATOM 637 C C . GLU A 1 83 ? 24.369 0.838 -30.854 1.00 66.81 83 GLU A C 1
ATOM 639 O O . GLU A 1 83 ? 25.127 1.136 -31.779 1.00 66.81 83 GLU A O 1
ATOM 644 N N . LYS A 1 84 ? 24.455 -0.349 -30.237 1.00 72.38 84 LYS A N 1
ATOM 645 C CA . LYS A 1 84 ? 25.427 -1.382 -30.624 1.00 72.38 84 LYS A CA 1
ATOM 646 C C . LYS A 1 84 ? 25.253 -1.818 -32.083 1.00 72.38 84 LYS A C 1
ATOM 648 O O . LYS A 1 84 ? 26.244 -1.880 -32.806 1.00 72.38 84 LYS A O 1
ATOM 653 N N . LYS A 1 85 ? 24.019 -2.079 -32.532 1.00 71.44 85 LYS A N 1
ATOM 654 C CA . LYS A 1 85 ? 23.731 -2.463 -33.927 1.00 71.44 85 LYS A CA 1
ATOM 655 C C . LYS A 1 85 ? 24.067 -1.354 -34.919 1.00 71.44 85 LYS A C 1
ATOM 657 O O . LYS A 1 85 ? 24.679 -1.642 -35.938 1.00 71.44 85 LYS A O 1
ATOM 662 N N . LYS A 1 86 ? 23.755 -0.090 -34.608 1.00 70.62 86 LYS A N 1
ATOM 663 C CA . LYS A 1 86 ? 24.138 1.057 -35.453 1.00 70.62 86 LYS A CA 1
ATOM 664 C C . LYS A 1 86 ? 25.652 1.183 -35.612 1.00 70.62 86 LYS A C 1
ATOM 666 O O . LYS A 1 86 ? 26.130 1.491 -36.700 1.00 70.62 86 LYS A O 1
ATOM 671 N N . ILE A 1 87 ? 26.411 0.927 -34.547 1.00 66.94 87 ILE A N 1
ATOM 672 C CA . ILE A 1 87 ? 27.877 0.935 -34.602 1.00 66.94 87 ILE A CA 1
ATOM 673 C C . ILE A 1 87 ? 28.395 -0.278 -35.384 1.00 66.94 87 ILE A C 1
ATOM 675 O O . ILE A 1 87 ? 29.288 -0.116 -36.208 1.00 66.94 87 ILE A O 1
ATOM 679 N N . GLU A 1 88 ? 27.828 -1.473 -35.189 1.00 66.25 88 GLU A N 1
ATOM 680 C CA . GLU A 1 88 ? 28.195 -2.676 -35.953 1.00 66.25 88 GLU A CA 1
ATOM 681 C C . GLU A 1 88 ? 27.888 -2.525 -37.455 1.00 66.25 88 GLU A C 1
ATOM 683 O O . GLU A 1 88 ? 28.723 -2.887 -38.279 1.00 66.25 88 GLU A O 1
ATOM 688 N N . GLU A 1 89 ? 26.759 -1.921 -37.835 1.00 66.62 89 GLU A N 1
ATOM 689 C CA . GLU A 1 89 ? 26.421 -1.592 -39.230 1.00 66.62 89 GLU A CA 1
ATOM 690 C C . GLU A 1 89 ? 27.317 -0.476 -39.797 1.00 66.62 89 GLU A C 1
ATOM 692 O O . GLU A 1 89 ? 27.774 -0.551 -40.943 1.00 66.62 89 GLU A O 1
ATOM 697 N N . GLY A 1 90 ? 27.655 0.530 -38.983 1.00 62.91 90 GLY A N 1
ATOM 698 C CA . GLY A 1 90 ? 28.659 1.545 -39.317 1.00 62.91 90 GLY A CA 1
ATOM 699 C C . GLY A 1 90 ? 30.055 0.946 -39.535 1.00 62.91 90 GLY A C 1
ATOM 700 O O . GLY A 1 90 ? 30.778 1.344 -40.445 1.00 62.91 90 GLY A O 1
ATOM 701 N N . MET A 1 91 ? 30.424 -0.074 -38.760 1.00 59.81 91 MET A N 1
ATOM 702 C CA . MET A 1 91 ? 31.679 -0.813 -38.918 1.00 59.81 91 MET A CA 1
ATOM 703 C C . MET A 1 91 ? 31.653 -1.780 -40.108 1.00 59.81 91 MET A C 1
ATOM 705 O O . MET A 1 91 ? 32.659 -1.923 -40.800 1.00 59.81 91 MET A O 1
ATOM 709 N N . ALA A 1 92 ? 30.522 -2.433 -40.379 1.00 58.75 92 ALA A N 1
ATOM 710 C CA . ALA A 1 92 ? 30.354 -3.313 -41.534 1.00 58.75 92 ALA A CA 1
ATOM 711 C C . ALA A 1 92 ? 30.408 -2.524 -42.851 1.00 58.75 92 ALA A C 1
ATOM 713 O O . ALA A 1 92 ? 31.073 -2.947 -43.796 1.00 58.75 92 ALA A O 1
ATOM 714 N N . SER A 1 93 ? 29.788 -1.341 -42.893 1.00 55.62 93 SER A N 1
ATOM 715 C CA . SER A 1 93 ? 29.890 -0.417 -44.029 1.00 55.62 93 SER A CA 1
ATOM 716 C C . SER A 1 93 ? 31.294 0.190 -44.179 1.00 55.62 93 SER A C 1
ATOM 718 O O . SER A 1 93 ? 31.761 0.363 -45.307 1.00 55.62 93 SER A O 1
ATOM 720 N N . PHE A 1 94 ? 32.017 0.415 -43.074 1.00 54.38 94 PHE A N 1
ATOM 721 C CA . PHE A 1 94 ? 33.438 0.786 -43.084 1.00 54.38 94 PHE A CA 1
ATOM 722 C C . PHE A 1 94 ? 34.338 -0.332 -43.641 1.00 54.38 94 PHE A C 1
ATOM 724 O O . PHE A 1 94 ? 35.184 -0.061 -44.490 1.00 54.38 94 PHE A O 1
ATOM 731 N N . ASN A 1 95 ? 34.136 -1.592 -43.237 1.00 53.50 95 ASN A N 1
ATOM 732 C CA . ASN A 1 95 ? 34.911 -2.735 -43.744 1.00 53.50 95 ASN A CA 1
ATOM 733 C C . ASN A 1 95 ? 34.588 -3.083 -45.205 1.00 53.50 95 ASN A C 1
ATOM 735 O O . ASN A 1 95 ? 35.484 -3.495 -45.935 1.00 53.50 95 ASN A O 1
ATOM 739 N N . ALA A 1 96 ? 33.348 -2.881 -45.659 1.00 52.34 96 ALA A N 1
ATOM 740 C CA . ALA A 1 96 ? 32.992 -3.016 -47.073 1.00 52.34 96 ALA A CA 1
ATOM 741 C C . ALA A 1 96 ? 33.580 -1.881 -47.935 1.00 52.34 96 ALA A C 1
ATOM 743 O O . ALA A 1 96 ? 33.922 -2.101 -49.095 1.00 52.34 96 ALA A O 1
ATOM 744 N N . SER A 1 97 ? 33.745 -0.684 -47.358 1.00 47.97 97 SER A N 1
ATOM 745 C CA . SER A 1 97 ? 34.321 0.480 -48.043 1.00 47.97 97 SER A CA 1
ATOM 746 C C . SER A 1 97 ? 35.848 0.555 -47.945 1.00 47.97 97 SER A C 1
ATOM 748 O O . SER A 1 97 ? 36.455 1.245 -48.747 1.00 47.97 97 SER A O 1
ATOM 750 N N . SER A 1 98 ? 36.517 -0.166 -47.035 1.00 44.84 98 SER A N 1
ATOM 751 C CA . SER A 1 98 ? 37.992 -0.152 -46.947 1.00 44.84 98 SER A CA 1
ATOM 752 C C . SER A 1 98 ? 38.693 -0.931 -48.072 1.00 44.84 98 SER A C 1
ATOM 754 O O . SER A 1 98 ? 39.907 -0.821 -48.230 1.00 44.84 98 SER A O 1
ATOM 756 N N . ALA A 1 99 ? 37.930 -1.619 -48.931 1.00 46.88 99 ALA A N 1
ATOM 757 C CA . ALA A 1 99 ? 38.405 -2.065 -50.241 1.00 46.88 99 ALA A CA 1
ATOM 758 C C . ALA A 1 99 ? 38.596 -0.902 -51.247 1.00 46.88 99 ALA A C 1
ATOM 760 O O . ALA A 1 99 ? 39.200 -1.100 -52.299 1.00 46.88 99 ALA A O 1
ATOM 761 N N . GLY A 1 100 ? 38.137 0.317 -50.930 1.00 47.38 100 GLY A N 1
ATOM 762 C CA . GLY A 1 100 ? 38.383 1.530 -51.710 1.00 47.38 100 GLY A CA 1
ATOM 763 C C . GLY A 1 100 ? 38.585 2.738 -50.798 1.00 47.38 100 GLY A C 1
ATOM 764 O O . GLY A 1 100 ? 37.629 3.259 -50.241 1.00 47.38 100 GLY A O 1
ATOM 765 N N . GLY A 1 101 ? 39.836 3.184 -50.642 1.00 45.59 101 GLY A N 1
ATOM 766 C CA . GLY A 1 101 ? 40.247 4.257 -49.727 1.00 45.59 101 GLY A CA 1
ATOM 767 C C . GLY A 1 101 ? 39.333 5.490 -49.728 1.00 45.59 101 GLY A C 1
ATOM 768 O O . GLY A 1 101 ? 39.474 6.378 -50.562 1.00 45.59 101 GLY A O 1
ATOM 769 N N 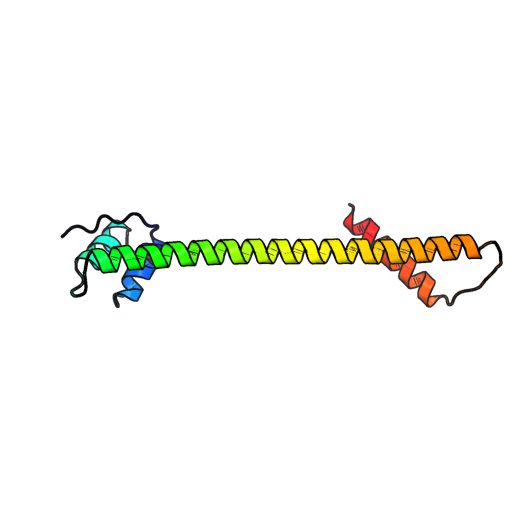. GLY A 1 102 ? 38.419 5.551 -48.759 1.00 46.53 102 GLY A N 1
ATOM 770 C CA . GLY A 1 102 ? 37.541 6.687 -48.498 1.00 46.53 102 GLY A CA 1
ATOM 771 C C . GLY A 1 102 ? 37.852 7.282 -47.129 1.00 46.53 102 GLY A C 1
ATOM 772 O O . GLY A 1 102 ? 37.681 6.632 -46.099 1.00 46.53 102 GLY A O 1
ATOM 773 N N . GLN A 1 103 ? 38.343 8.517 -47.121 1.00 50.34 103 GLN A N 1
ATOM 774 C CA . GLN A 1 103 ? 38.731 9.250 -45.921 1.00 50.34 103 GLN A CA 1
ATOM 775 C C . GLN A 1 103 ? 37.489 9.887 -45.276 1.00 50.34 103 GLN A C 1
ATOM 777 O O . GLN A 1 103 ? 36.883 10.788 -45.850 1.00 50.34 103 GLN A O 1
ATOM 782 N N . PHE A 1 104 ? 37.101 9.419 -44.087 1.00 52.81 104 PHE A N 1
ATOM 783 C CA . PHE A 1 104 ? 36.059 10.056 -43.270 1.00 52.81 104 PHE A CA 1
ATOM 784 C C .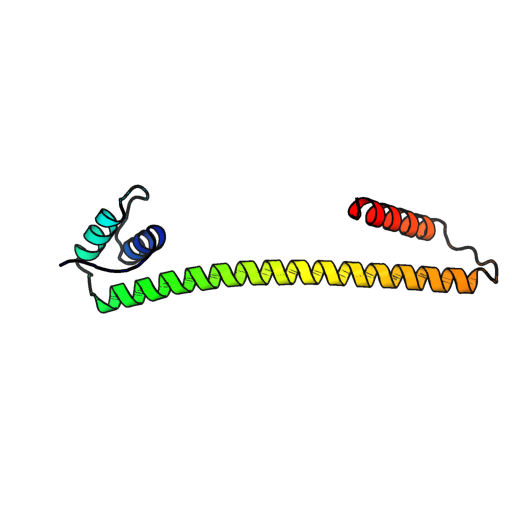 PHE A 1 104 ? 36.652 11.146 -42.356 1.00 52.81 104 PHE A C 1
ATOM 786 O O . PHE A 1 104 ? 37.825 11.061 -41.978 1.00 52.81 104 PHE A O 1
ATOM 793 N N . PRO A 1 105 ? 35.865 12.173 -41.968 1.00 53.78 105 PRO A N 1
ATOM 794 C CA . PRO A 1 105 ? 36.324 13.234 -41.080 1.00 53.78 105 PRO A CA 1
ATOM 795 C C . PRO A 1 105 ? 36.639 12.682 -39.682 1.00 53.78 105 PRO A C 1
ATOM 797 O O . PRO A 1 105 ? 35.834 11.975 -39.077 1.00 53.78 105 PRO A O 1
ATOM 800 N N . ILE A 1 106 ? 37.804 13.067 -39.153 1.00 56.16 106 ILE A N 1
ATOM 801 C CA . ILE A 1 106 ? 38.421 12.623 -37.884 1.00 56.16 106 ILE A CA 1
ATOM 802 C C . ILE A 1 106 ? 37.447 12.647 -36.684 1.00 56.16 1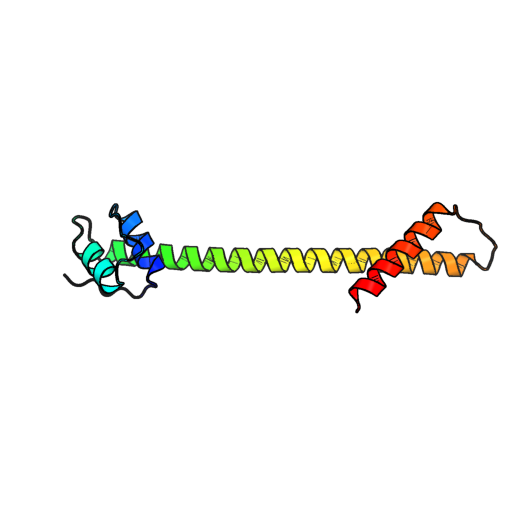06 ILE A C 1
ATOM 804 O O . ILE A 1 106 ? 37.585 11.856 -35.751 1.00 56.16 106 ILE A O 1
ATOM 808 N N . ASN A 1 107 ? 36.426 13.509 -36.718 1.00 51.56 107 ASN A N 1
ATOM 809 C CA . ASN A 1 107 ? 35.402 13.611 -35.675 1.00 51.56 107 ASN A CA 1
ATOM 810 C C . ASN A 1 107 ? 34.593 12.317 -35.479 1.00 51.56 107 ASN A C 1
ATOM 812 O O . ASN A 1 107 ? 34.426 11.879 -34.344 1.00 51.56 107 ASN A O 1
ATOM 816 N N . LEU A 1 108 ? 34.169 11.657 -36.562 1.00 55.62 108 LEU A N 1
ATOM 817 C CA . LEU A 1 108 ? 33.355 10.436 -36.475 1.00 55.62 108 LEU A CA 1
ATOM 818 C C . LEU A 1 108 ? 34.177 9.243 -35.959 1.00 55.62 108 LEU A C 1
ATOM 820 O O . LEU A 1 108 ? 33.686 8.400 -35.212 1.00 55.62 108 LEU A O 1
ATOM 824 N N . GLN A 1 109 ? 35.466 9.207 -36.309 1.00 56.44 109 GLN A N 1
ATOM 825 C CA . GLN A 1 109 ? 36.396 8.177 -35.845 1.00 56.44 109 GLN A CA 1
ATOM 826 C C . GLN A 1 109 ? 36.655 8.288 -34.332 1.00 56.44 109 GLN A C 1
ATOM 828 O O . GLN A 1 109 ? 36.700 7.280 -33.623 1.00 56.44 109 GLN A O 1
ATOM 833 N N . CYS A 1 110 ? 36.762 9.521 -33.827 1.00 58.06 110 CYS A N 1
ATOM 834 C CA . CYS A 1 110 ? 36.883 9.813 -32.400 1.00 58.06 110 CYS A CA 1
ATOM 835 C C . CYS A 1 110 ? 35.628 9.425 -31.602 1.00 58.06 110 CYS A C 1
ATOM 837 O O . CYS A 1 110 ? 35.760 8.922 -30.485 1.00 58.06 110 CYS A O 1
ATOM 839 N N . GLU A 1 111 ? 34.425 9.637 -32.142 1.00 59.19 111 GLU A N 1
ATOM 840 C CA . GLU A 1 111 ? 33.170 9.261 -31.471 1.00 59.19 111 GLU A CA 1
ATOM 841 C C . GLU A 1 111 ? 33.014 7.743 -31.339 1.00 59.19 111 GLU A C 1
ATOM 843 O O . GLU A 1 111 ? 32.707 7.246 -30.253 1.00 59.19 111 GLU A O 1
ATOM 848 N N . ILE A 1 112 ? 33.336 6.992 -32.396 1.00 65.44 112 ILE A N 1
ATOM 849 C CA . ILE A 1 112 ? 33.295 5.523 -32.378 1.00 65.44 112 ILE A CA 1
ATOM 850 C C . ILE A 1 112 ? 34.294 4.963 -31.353 1.00 65.44 112 ILE A C 1
ATOM 852 O O . ILE A 1 112 ? 33.954 4.072 -30.570 1.00 65.44 112 ILE A O 1
ATOM 856 N N . PHE A 1 113 ? 35.516 5.506 -31.298 1.00 67.56 113 PHE A N 1
ATOM 857 C CA . PHE A 1 113 ? 36.535 5.053 -30.345 1.00 67.56 113 PHE A CA 1
ATOM 858 C C . PHE A 1 113 ? 36.156 5.350 -28.884 1.00 67.56 113 PHE A C 1
ATOM 860 O O . PHE A 1 113 ? 36.347 4.502 -28.003 1.00 67.56 113 PHE A O 1
ATOM 867 N N . LYS A 1 114 ? 35.575 6.528 -28.618 1.00 70.00 114 LYS A N 1
ATOM 868 C CA . LYS A 1 114 ? 35.051 6.888 -27.290 1.00 70.00 114 LYS A CA 1
ATOM 869 C C . LYS A 1 114 ? 33.923 5.948 -26.865 1.00 70.00 114 LYS A C 1
ATOM 871 O O . LYS A 1 114 ? 33.971 5.420 -25.757 1.00 70.00 114 LYS A O 1
ATOM 876 N N . CYS A 1 115 ? 32.973 5.667 -27.757 1.00 59.53 115 CYS A N 1
ATOM 877 C CA . CYS A 1 115 ? 31.843 4.788 -27.459 1.00 59.53 115 CYS A CA 1
ATOM 878 C C . CYS A 1 115 ? 32.289 3.341 -27.167 1.00 59.53 115 CYS A C 1
ATOM 880 O O . CYS A 1 115 ? 31.880 2.751 -26.167 1.00 59.53 115 CYS A O 1
ATOM 882 N N . MET A 1 116 ? 33.228 2.789 -27.949 1.00 64.44 116 MET A N 1
ATOM 883 C CA . MET A 1 116 ? 33.788 1.456 -27.673 1.00 64.44 116 MET A CA 1
ATOM 884 C C . MET A 1 116 ? 34.513 1.366 -26.325 1.00 64.44 116 MET A C 1
ATOM 886 O O . MET A 1 116 ? 34.453 0.334 -25.651 1.00 64.44 116 MET A O 1
ATOM 890 N N . SER A 1 117 ? 35.204 2.435 -25.931 1.00 66.25 117 SER A N 1
ATOM 891 C CA . SER A 1 117 ? 35.903 2.504 -24.645 1.00 66.25 117 SER A CA 1
ATOM 892 C C . SER A 1 117 ? 34.917 2.480 -23.474 1.00 66.25 117 SER A C 1
ATOM 894 O O . SER A 1 117 ? 35.154 1.783 -22.486 1.00 66.25 117 SER A O 1
ATOM 896 N N . GLU A 1 118 ? 33.778 3.160 -23.617 1.00 66.44 118 GLU A N 1
ATOM 897 C CA . GLU A 1 118 ? 32.720 3.190 -22.605 1.00 66.44 118 GLU A CA 1
ATOM 898 C C . GLU A 1 118 ? 31.990 1.841 -22.492 1.00 66.44 118 GLU A C 1
ATOM 900 O O . GLU A 1 118 ? 31.733 1.359 -21.389 1.00 66.44 118 GLU A O 1
ATOM 905 N N . ILE A 1 119 ? 31.751 1.163 -23.620 1.00 59.84 119 ILE A N 1
ATOM 906 C CA . ILE A 1 119 ? 31.187 -0.196 -23.648 1.00 59.84 119 ILE A CA 1
ATOM 907 C C . ILE A 1 119 ? 32.132 -1.202 -22.975 1.00 59.84 119 ILE A C 1
ATOM 909 O O . ILE A 1 119 ? 31.686 -2.082 -22.237 1.00 59.84 119 ILE A O 1
ATOM 913 N N . ARG A 1 120 ? 33.447 -1.085 -23.204 1.00 62.91 120 ARG A N 1
ATOM 914 C CA . ARG A 1 120 ? 34.448 -1.970 -22.587 1.00 62.91 120 ARG A CA 1
ATOM 915 C C . ARG A 1 120 ? 34.574 -1.723 -21.079 1.00 62.91 120 ARG A C 1
ATOM 917 O O . ARG A 1 120 ? 34.772 -2.682 -20.341 1.00 62.91 120 ARG A O 1
ATOM 924 N N . ARG A 1 121 ? 34.418 -0.474 -20.624 1.00 63.22 121 ARG A N 1
ATOM 925 C CA . ARG A 1 121 ? 34.429 -0.108 -19.199 1.00 63.22 121 ARG A CA 1
ATOM 926 C C . ARG A 1 121 ? 33.209 -0.648 -18.444 1.00 63.22 121 ARG A C 1
ATOM 928 O O . ARG A 1 121 ? 33.364 -1.053 -17.305 1.00 63.22 121 ARG A O 1
ATOM 935 N N . GLN A 1 122 ? 32.034 -0.710 -19.071 1.00 53.00 122 GLN A N 1
ATOM 936 C CA . GLN A 1 122 ? 30.813 -1.250 -18.446 1.00 53.00 122 GLN A CA 1
ATOM 937 C C . GLN A 1 122 ? 30.769 -2.789 -18.356 1.00 53.00 122 GLN A C 1
ATOM 939 O O . GLN A 1 122 ? 29.844 -3.344 -17.768 1.00 53.00 122 GLN A O 1
ATOM 944 N N . ARG A 1 123 ? 31.739 -3.489 -18.961 1.00 52.50 123 ARG A N 1
ATOM 945 C CA . ARG A 1 123 ? 31.823 -4.961 -18.995 1.00 52.50 123 ARG A CA 1
ATOM 946 C C . ARG A 1 123 ? 32.791 -5.561 -17.962 1.00 52.50 123 ARG A C 1
ATOM 948 O O . ARG A 1 123 ? 32.894 -6.785 -17.915 1.00 52.50 123 ARG A O 1
ATOM 955 N N . MET A 1 124 ? 33.515 -4.719 -17.218 1.00 48.16 124 MET A N 1
ATOM 956 C CA . MET A 1 124 ? 34.431 -5.063 -16.116 1.00 48.16 124 MET A CA 1
ATOM 957 C C . MET A 1 124 ? 33.777 -4.688 -14.791 1.00 48.16 124 MET A C 1
ATOM 959 O O . MET A 1 124 ? 33.960 -5.454 -13.823 1.00 48.16 124 MET A O 1
#